Protein AF-A0A2W5Y153-F1 (afdb_monomer_lite)

Structure (mmCIF, N/CA/C/O backbone):
data_AF-A0A2W5Y153-F1
#
_entry.id   AF-A0A2W5Y153-F1
#
loop_
_atom_site.group_PDB
_atom_site.id
_atom_site.type_symbol
_atom_site.label_atom_id
_atom_site.label_alt_id
_atom_site.label_comp_id
_atom_site.label_asym_id
_atom_site.label_entity_id
_atom_site.label_seq_id
_atom_site.pdbx_PDB_ins_code
_atom_site.Cartn_x
_atom_site.Cartn_y
_atom_site.Cartn_z
_atom_site.occupancy
_atom_site.B_iso_or_equiv
_atom_site.auth_seq_id
_atom_site.auth_comp_id
_atom_site.auth_asym_id
_atom_site.auth_atom_id
_atom_site.pdbx_PDB_model_num
ATOM 1 N N . MET A 1 1 ? 21.512 -18.957 -15.275 1.00 39.53 1 MET A N 1
ATOM 2 C CA . MET A 1 1 ? 21.465 -17.716 -14.480 1.00 39.53 1 MET A CA 1
ATOM 3 C C . MET A 1 1 ? 19.999 -17.342 -14.457 1.00 39.53 1 MET A C 1
ATOM 5 O O . MET A 1 1 ? 19.506 -16.884 -15.477 1.00 39.53 1 MET A O 1
ATOM 9 N N . GLU A 1 2 ? 19.287 -17.756 -13.410 1.00 39.00 2 GLU A N 1
ATOM 10 C CA . GLU A 1 2 ? 17.831 -17.588 -13.320 1.00 39.00 2 GLU A CA 1
ATOM 11 C C . GLU A 1 2 ? 17.493 -16.098 -13.324 1.00 39.00 2 GLU A C 1
ATOM 13 O O . GLU A 1 2 ? 18.155 -15.300 -12.650 1.00 39.00 2 GLU A O 1
ATOM 18 N N . ALA A 1 3 ? 16.525 -15.721 -14.158 1.00 36.53 3 ALA A N 1
ATOM 19 C CA . ALA A 1 3 ? 16.057 -14.353 -14.253 1.00 36.53 3 ALA A CA 1
ATOM 20 C C . ALA A 1 3 ? 15.371 -14.020 -12.928 1.00 36.53 3 ALA A C 1
ATOM 22 O O . ALA A 1 3 ? 14.287 -14.502 -12.633 1.00 36.53 3 ALA A O 1
ATOM 23 N N . THR A 1 4 ? 16.041 -13.238 -12.089 1.00 50.91 4 THR A N 1
ATOM 24 C CA . THR A 1 4 ? 15.399 -12.682 -10.902 1.00 50.91 4 THR A CA 1
ATOM 25 C C . THR A 1 4 ? 14.391 -11.654 -11.404 1.00 50.91 4 THR A C 1
ATOM 27 O O . THR A 1 4 ? 14.790 -10.670 -12.023 1.00 50.91 4 THR A O 1
ATOM 30 N N . GLU A 1 5 ? 13.097 -11.895 -11.222 1.00 52.38 5 GLU A N 1
ATOM 31 C CA . GLU A 1 5 ? 12.067 -10.931 -11.604 1.00 52.38 5 GLU A CA 1
ATOM 32 C C . GLU A 1 5 ? 12.147 -9.714 -10.676 1.00 52.38 5 GLU A C 1
ATOM 34 O O . GLU A 1 5 ? 12.180 -9.855 -9.451 1.00 52.38 5 GLU A O 1
ATOM 39 N N . TYR A 1 6 ? 12.232 -8.517 -11.265 1.00 52.19 6 TYR A N 1
ATOM 40 C CA . TYR A 1 6 ? 12.384 -7.256 -10.541 1.00 52.19 6 TYR A CA 1
ATOM 41 C C . TYR A 1 6 ? 11.151 -6.375 -10.715 1.00 52.19 6 TYR A C 1
ATOM 43 O O . TYR A 1 6 ? 10.849 -5.917 -11.815 1.00 52.19 6 TYR A O 1
ATOM 51 N N . LEU A 1 7 ? 10.494 -6.052 -9.609 1.00 56.94 7 LEU A N 1
ATOM 52 C CA . LEU A 1 7 ? 9.553 -4.954 -9.514 1.00 56.94 7 LEU A CA 1
ATOM 53 C C . LEU A 1 7 ? 10.342 -3.647 -9.439 1.00 56.94 7 LEU A C 1
ATOM 55 O O . LEU A 1 7 ? 11.031 -3.383 -8.451 1.00 56.94 7 LEU A O 1
ATOM 59 N N . ILE A 1 8 ? 10.242 -2.842 -10.494 1.00 60.94 8 ILE A N 1
ATOM 60 C CA . ILE A 1 8 ? 10.733 -1.465 -10.533 1.00 60.94 8 ILE A CA 1
ATOM 61 C C . ILE A 1 8 ? 9.523 -0.561 -10.718 1.00 60.94 8 ILE A C 1
ATOM 63 O O . ILE A 1 8 ? 8.752 -0.724 -11.667 1.00 60.94 8 ILE A O 1
ATOM 67 N N . GLY A 1 9 ? 9.340 0.379 -9.799 1.00 72.69 9 GLY A N 1
ATOM 68 C CA . GLY A 1 9 ? 8.159 1.222 -9.820 1.00 72.69 9 GLY A CA 1
ATOM 69 C C . GLY A 1 9 ? 8.278 2.472 -8.969 1.00 72.69 9 GLY A C 1
ATOM 70 O O . GLY A 1 9 ? 9.013 2.519 -7.976 1.00 72.69 9 GLY A O 1
ATOM 71 N N . GLY A 1 10 ? 7.523 3.487 -9.377 1.00 77.38 10 GLY A N 1
ATOM 72 C CA . GLY A 1 10 ? 7.200 4.639 -8.559 1.00 77.38 10 GLY A CA 1
ATOM 73 C C . GLY A 1 10 ? 6.396 4.206 -7.339 1.00 77.38 10 GLY A C 1
ATOM 74 O O . GLY A 1 10 ? 5.560 3.302 -7.396 1.00 77.38 10 GLY A O 1
ATOM 75 N N . GLY A 1 11 ? 6.675 4.848 -6.217 1.00 84.62 11 GLY A N 1
ATOM 76 C CA . GLY A 1 11 ? 6.074 4.502 -4.947 1.00 84.62 11 GLY A CA 1
ATOM 77 C C . GLY A 1 11 ? 6.173 5.625 -3.933 1.00 84.62 11 GLY A C 1
ATOM 78 O O . GLY A 1 11 ? 6.661 6.723 -4.218 1.00 84.62 11 GLY A O 1
ATOM 79 N N . ALA A 1 12 ? 5.728 5.333 -2.718 1.00 85.31 12 ALA A N 1
ATOM 80 C CA . ALA A 1 12 ? 5.825 6.253 -1.599 1.00 85.31 12 ALA A CA 1
ATOM 81 C C . ALA A 1 12 ? 6.053 5.509 -0.282 1.00 85.31 12 ALA A C 1
ATOM 83 O O . ALA A 1 12 ? 5.493 4.443 -0.055 1.00 85.31 12 ALA A O 1
ATOM 84 N N . ILE A 1 13 ? 6.848 6.090 0.612 1.00 87.12 13 ILE A N 1
ATOM 85 C CA . ILE A 1 13 ? 6.906 5.691 2.016 1.00 87.12 13 ILE A CA 1
ATOM 86 C C . ILE A 1 13 ? 5.876 6.524 2.769 1.00 87.12 13 ILE A C 1
ATOM 88 O O . ILE A 1 13 ? 6.008 7.746 2.845 1.00 87.12 13 ILE A O 1
ATOM 92 N N . LEU A 1 14 ? 4.889 5.854 3.347 1.00 85.69 14 LEU A N 1
ATOM 93 C CA . LEU A 1 14 ? 3.933 6.416 4.289 1.00 85.69 14 LEU A CA 1
ATOM 94 C C . LEU A 1 14 ? 4.458 6.174 5.694 1.00 85.69 14 LEU A C 1
ATOM 96 O O . LEU A 1 14 ? 4.750 5.040 6.058 1.00 85.69 14 LEU A O 1
ATOM 100 N N . GLU A 1 15 ? 4.557 7.224 6.492 1.00 85.56 15 GLU A N 1
ATOM 101 C CA . GLU A 1 15 ? 4.838 7.138 7.921 1.00 85.56 15 GLU A CA 1
ATOM 102 C C . GLU A 1 15 ? 3.617 7.635 8.683 1.00 85.56 15 GLU A C 1
ATOM 104 O O . GLU A 1 15 ? 3.134 8.722 8.394 1.00 85.56 15 GLU A O 1
ATOM 109 N N . ALA A 1 16 ? 3.120 6.857 9.640 1.00 76.56 16 ALA A N 1
ATOM 110 C CA . ALA A 1 16 ? 1.960 7.186 10.463 1.00 76.56 16 ALA A CA 1
ATOM 111 C C . ALA A 1 16 ? 2.375 7.796 11.817 1.00 76.56 16 ALA A C 1
ATOM 113 O O . ALA A 1 16 ? 3.467 7.538 12.329 1.00 76.56 16 ALA A O 1
ATOM 114 N N . GLY A 1 17 ? 1.481 8.573 12.438 1.00 68.94 17 GLY A N 1
ATOM 115 C CA . GLY A 1 17 ? 1.656 9.148 13.781 1.00 68.94 17 GLY A CA 1
ATOM 116 C C . GLY A 1 17 ? 1.636 10.681 13.812 1.00 68.94 17 GLY A C 1
ATOM 117 O O . GLY A 1 17 ? 1.261 11.336 12.851 1.00 68.94 17 GLY A O 1
ATOM 118 N N . ALA A 1 18 ? 2.057 11.292 14.924 1.00 66.00 18 ALA A N 1
ATOM 119 C CA . ALA A 1 18 ? 1.985 12.753 15.107 1.00 66.00 18 ALA A CA 1
ATOM 120 C C . ALA A 1 18 ? 2.844 13.567 14.112 1.00 66.00 18 ALA A C 1
ATOM 122 O O . ALA A 1 18 ? 2.630 14.764 13.931 1.00 66.00 18 ALA A O 1
ATOM 123 N N . ARG A 1 19 ? 3.835 12.921 13.489 1.00 68.25 19 ARG A N 1
ATOM 124 C CA . ARG A 1 19 ? 4.693 13.476 12.431 1.00 68.25 19 ARG A CA 1
ATOM 125 C C . ARG A 1 19 ? 4.580 12.642 11.167 1.00 68.25 19 ARG A C 1
ATOM 127 O O . ARG A 1 19 ? 5.598 12.284 10.576 1.00 68.25 19 ARG A O 1
ATOM 134 N N . ALA A 1 20 ? 3.360 12.251 10.836 1.00 69.12 20 ALA A N 1
ATOM 135 C CA . ALA A 1 20 ? 3.131 11.427 9.679 1.00 69.12 20 ALA A CA 1
ATOM 136 C C . ALA A 1 20 ? 3.767 12.066 8.428 1.00 69.12 20 ALA A C 1
ATOM 138 O O . ALA A 1 20 ? 3.998 13.278 8.380 1.00 69.12 20 ALA A O 1
ATOM 139 N N . SER A 1 21 ? 4.109 11.285 7.410 1.00 79.81 21 SER A N 1
ATOM 140 C CA . SER A 1 21 ? 4.654 11.832 6.162 1.00 79.81 21 SER A CA 1
ATOM 141 C C . SER A 1 21 ? 4.413 10.904 4.982 1.00 79.81 21 SER A C 1
ATOM 143 O O . SER A 1 21 ? 4.228 9.704 5.166 1.00 79.81 21 SER A O 1
ATOM 145 N N . ILE A 1 22 ? 4.417 11.467 3.774 1.00 82.69 22 ILE A N 1
ATOM 146 C CA . ILE A 1 22 ? 4.400 10.711 2.521 1.00 82.69 22 ILE A CA 1
ATOM 147 C C . ILE A 1 22 ? 5.628 11.142 1.732 1.00 82.69 22 ILE A C 1
ATOM 149 O O . ILE A 1 22 ? 5.776 12.315 1.398 1.00 82.69 22 ILE A O 1
ATOM 153 N N . ARG A 1 23 ? 6.539 10.203 1.474 1.00 81.06 23 ARG A N 1
ATOM 154 C CA . ARG A 1 23 ? 7.811 10.474 0.797 1.00 81.06 23 ARG A CA 1
ATOM 155 C C . ARG A 1 23 ? 7.885 9.676 -0.498 1.00 81.06 23 ARG A C 1
ATOM 157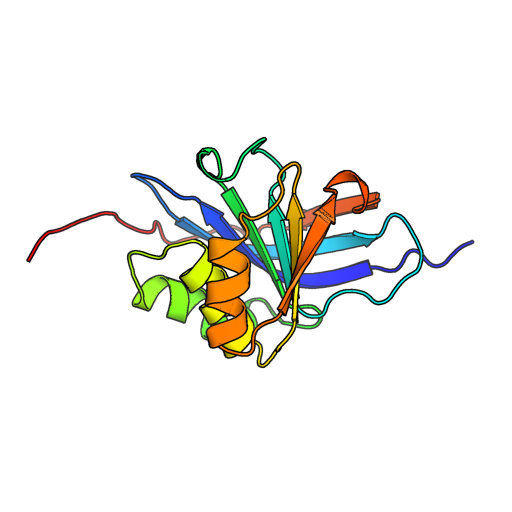 O O . ARG A 1 23 ? 7.848 8.451 -0.410 1.00 81.06 23 ARG A O 1
ATOM 164 N N . PRO A 1 24 ? 8.022 10.308 -1.673 1.00 79.50 24 PRO A N 1
ATOM 165 C CA . PRO A 1 24 ? 8.155 9.570 -2.919 1.00 79.50 24 PRO A CA 1
ATOM 166 C C . PRO A 1 24 ? 9.434 8.732 -2.904 1.00 79.50 24 PRO A C 1
ATOM 168 O O . PRO A 1 24 ? 10.477 9.159 -2.400 1.00 79.50 24 PRO A O 1
ATOM 171 N N . VAL A 1 25 ? 9.348 7.530 -3.459 1.00 79.19 25 VAL A N 1
ATOM 172 C CA . VAL A 1 25 ? 10.478 6.616 -3.615 1.00 79.19 25 VAL A CA 1
ATOM 173 C C . VAL A 1 25 ? 10.388 5.889 -4.945 1.00 79.19 25 VAL A C 1
ATOM 175 O O . VAL A 1 25 ? 9.305 5.698 -5.490 1.00 79.19 25 VAL A O 1
ATOM 178 N N . THR A 1 26 ? 11.537 5.452 -5.446 1.00 79.06 26 THR A N 1
ATOM 179 C CA . THR A 1 26 ? 11.586 4.377 -6.437 1.00 79.06 26 THR A CA 1
ATOM 180 C C . THR A 1 26 ? 11.946 3.095 -5.705 1.00 79.06 26 THR A C 1
ATOM 182 O O . THR A 1 26 ? 12.908 3.059 -4.928 1.00 79.06 26 THR A O 1
ATOM 185 N N . VAL A 1 27 ? 11.158 2.047 -5.919 1.00 75.62 27 VAL A N 1
ATOM 186 C CA . VAL A 1 27 ? 11.367 0.752 -5.270 1.00 75.62 27 VAL A CA 1
ATOM 187 C C . VAL A 1 27 ? 11.886 -0.241 -6.289 1.00 75.62 27 VAL A C 1
ATOM 189 O O . VAL A 1 27 ? 11.340 -0.356 -7.382 1.00 75.62 27 VAL A O 1
ATOM 192 N N . HIS A 1 28 ? 12.938 -0.956 -5.898 1.00 75.81 28 HIS A N 1
ATOM 193 C CA . HIS A 1 28 ? 13.467 -2.110 -6.606 1.00 75.81 28 HIS A CA 1
ATOM 194 C C . HIS A 1 28 ? 13.280 -3.330 -5.707 1.00 75.81 28 HIS A C 1
ATOM 196 O O . HIS A 1 28 ? 13.998 -3.483 -4.721 1.00 75.81 28 HIS A O 1
ATOM 202 N N . ALA A 1 29 ? 12.321 -4.192 -6.015 1.00 70.56 29 ALA A N 1
ATOM 203 C CA . ALA A 1 29 ? 12.082 -5.421 -5.266 1.00 70.56 29 ALA A CA 1
ATOM 204 C C . ALA A 1 29 ? 12.237 -6.635 -6.180 1.00 70.56 29 ALA A C 1
ATOM 206 O O . ALA A 1 29 ? 11.834 -6.598 -7.330 1.00 70.56 29 ALA A O 1
ATOM 207 N N . ALA A 1 30 ? 12.826 -7.704 -5.671 1.00 70.31 30 ALA A N 1
ATOM 208 C CA . ALA A 1 30 ? 12.912 -9.000 -6.317 1.00 70.31 30 ALA A CA 1
ATOM 209 C C . ALA A 1 30 ? 12.125 -10.013 -5.492 1.00 70.31 30 ALA A C 1
ATOM 211 O O . ALA A 1 30 ? 12.305 -10.079 -4.270 1.00 70.31 30 ALA A O 1
ATOM 212 N N . LEU A 1 31 ? 11.288 -10.812 -6.149 1.00 69.00 31 LEU A N 1
ATOM 213 C CA . LEU A 1 31 ? 10.604 -11.923 -5.494 1.00 69.00 31 LEU A CA 1
ATOM 214 C C . LEU A 1 31 ? 11.592 -13.060 -5.207 1.00 69.00 31 LEU A C 1
ATOM 216 O O . LEU A 1 31 ? 12.570 -13.260 -5.928 1.00 69.00 31 LEU A O 1
ATOM 220 N N . ALA A 1 32 ? 11.365 -13.791 -4.114 1.00 62.97 32 ALA A N 1
ATOM 221 C CA . ALA A 1 32 ? 12.199 -14.933 -3.733 1.00 62.97 32 ALA A CA 1
ATOM 222 C C . ALA A 1 32 ? 11.979 -16.166 -4.630 1.00 62.97 32 ALA A C 1
ATOM 224 O O . ALA A 1 32 ? 12.764 -17.113 -4.574 1.00 62.97 32 ALA A O 1
ATOM 225 N N . ARG A 1 33 ? 10.897 -16.177 -5.416 1.00 64.25 33 ARG A N 1
ATOM 226 C CA . ARG A 1 33 ? 10.492 -17.251 -6.329 1.00 64.25 33 ARG A CA 1
ATOM 227 C C . ARG A 1 33 ? 9.938 -16.637 -7.613 1.00 64.25 33 ARG A C 1
ATOM 229 O O . ARG A 1 33 ? 9.398 -15.536 -7.549 1.00 64.25 33 ARG A O 1
ATOM 236 N N . GLU A 1 34 ? 10.064 -17.357 -8.727 1.00 59.34 34 GLU A N 1
ATOM 237 C CA . GLU A 1 34 ? 9.406 -17.001 -9.993 1.00 59.34 34 GLU A CA 1
ATOM 238 C C . GLU A 1 34 ? 7.887 -16.924 -9.795 1.00 59.34 34 GLU A C 1
ATOM 240 O O . GLU A 1 34 ? 7.285 -17.800 -9.160 1.00 59.34 34 GLU A O 1
ATOM 245 N N . GLY A 1 35 ? 7.281 -15.867 -10.324 1.00 63.59 35 GLY A N 1
ATOM 246 C CA . GLY A 1 35 ? 5.851 -15.619 -10.252 1.00 63.59 35 GLY A CA 1
ATOM 247 C C . GLY A 1 35 ? 5.514 -14.198 -10.685 1.00 63.59 35 GLY A C 1
ATOM 248 O O . GLY A 1 35 ? 6.341 -13.297 -10.591 1.00 63.59 35 GLY A O 1
ATOM 249 N N . ASP A 1 36 ? 4.272 -13.987 -11.121 1.00 66.25 36 ASP A N 1
ATOM 250 C CA . ASP A 1 36 ? 3.847 -12.680 -11.620 1.00 66.25 36 ASP A CA 1
ATOM 251 C C . ASP A 1 36 ? 4.126 -11.573 -10.591 1.00 66.25 36 ASP A C 1
ATOM 253 O O . ASP A 1 36 ? 3.663 -11.609 -9.444 1.00 66.25 36 ASP A O 1
ATOM 257 N N . LEU A 1 37 ? 4.903 -10.574 -11.015 1.00 71.19 37 LEU A N 1
ATOM 258 C CA . LEU A 1 37 ? 5.151 -9.389 -10.209 1.00 71.19 37 LEU A CA 1
ATOM 259 C C . LEU A 1 37 ? 3.831 -8.640 -10.007 1.00 71.19 37 LEU A C 1
ATOM 261 O O . LEU A 1 37 ? 3.141 -8.344 -10.987 1.00 71.19 37 LEU A O 1
ATOM 265 N N . PRO A 1 38 ? 3.484 -8.278 -8.764 1.00 82.88 38 PRO A N 1
ATOM 266 C CA . PRO A 1 38 ? 2.244 -7.572 -8.517 1.00 82.88 38 PRO A CA 1
ATOM 267 C C . PRO A 1 38 ? 2.282 -6.181 -9.148 1.00 82.88 38 PRO A C 1
ATOM 269 O O . PRO A 1 38 ? 3.259 -5.445 -8.989 1.00 82.88 38 PRO A O 1
ATOM 272 N N . ALA A 1 39 ? 1.191 -5.791 -9.812 1.00 88.00 39 ALA A N 1
ATOM 273 C CA . ALA A 1 39 ? 1.028 -4.433 -10.329 1.00 88.00 39 ALA A CA 1
ATOM 274 C C . ALA A 1 39 ? 1.036 -3.396 -9.194 1.00 88.00 39 ALA A C 1
ATOM 276 O O . ALA A 1 39 ? 1.557 -2.293 -9.356 1.00 88.00 39 ALA A O 1
ATOM 277 N N . VAL A 1 40 ? 0.519 -3.773 -8.018 1.00 92.06 40 VAL A N 1
ATOM 278 C CA . VAL A 1 40 ? 0.501 -2.942 -6.811 1.00 92.06 40 VAL A CA 1
ATOM 279 C C . VAL A 1 40 ? 0.974 -3.734 -5.606 1.00 92.06 40 VAL A C 1
ATOM 281 O O . VAL A 1 40 ? 0.427 -4.795 -5.295 1.00 92.06 40 VAL A O 1
ATOM 284 N N . ALA A 1 41 ? 1.936 -3.174 -4.874 1.00 91.88 41 ALA A N 1
ATOM 285 C CA . ALA A 1 41 ? 2.438 -3.757 -3.641 1.00 91.88 41 ALA A CA 1
ATOM 286 C C . ALA A 1 41 ? 2.469 -2.754 -2.482 1.00 91.88 41 ALA A C 1
ATOM 288 O O . ALA A 1 41 ? 2.843 -1.592 -2.637 1.00 91.88 41 ALA A O 1
ATOM 289 N N . LEU A 1 42 ? 2.114 -3.242 -1.300 1.00 92.56 42 LEU A N 1
ATOM 290 C CA . LEU A 1 42 ? 2.269 -2.604 -0.001 1.00 92.56 42 LEU A CA 1
ATOM 291 C C . LEU A 1 42 ? 3.276 -3.431 0.794 1.00 92.56 42 LEU A C 1
ATOM 293 O O . LEU A 1 42 ? 3.110 -4.642 0.922 1.00 92.56 42 LEU A O 1
ATOM 297 N N . LEU A 1 43 ? 4.311 -2.799 1.334 1.00 91.06 43 LEU A N 1
ATOM 298 C CA . LEU A 1 43 ? 5.393 -3.476 2.044 1.00 91.06 43 LEU A CA 1
ATOM 299 C C . LEU A 1 43 ? 5.515 -2.903 3.452 1.00 91.06 43 LEU A C 1
ATOM 301 O O . LEU A 1 43 ? 5.740 -1.700 3.617 1.00 91.06 43 LEU A O 1
ATOM 305 N N . ASP A 1 44 ? 5.424 -3.766 4.456 1.00 91.25 44 ASP A N 1
ATOM 306 C CA . ASP A 1 44 ? 5.748 -3.436 5.840 1.00 91.25 44 ASP A CA 1
ATOM 307 C C . ASP A 1 44 ? 6.915 -4.297 6.325 1.00 91.25 44 ASP A C 1
ATOM 309 O O . ASP A 1 44 ? 6.815 -5.517 6.475 1.00 91.25 44 ASP A O 1
ATOM 313 N N . PHE A 1 45 ? 8.039 -3.631 6.576 1.00 87.56 45 PHE A N 1
ATOM 314 C CA . PHE A 1 45 ? 9.279 -4.268 7.005 1.00 87.56 45 PHE A CA 1
ATOM 315 C C . PHE A 1 45 ? 9.416 -4.379 8.528 1.00 87.56 45 PHE A C 1
ATOM 317 O O . PHE A 1 45 ? 10.315 -5.076 9.008 1.00 87.56 45 PHE A O 1
ATOM 324 N N . GLU A 1 46 ? 8.580 -3.671 9.289 1.00 88.12 46 GLU A N 1
ATOM 325 C CA . GLU A 1 46 ? 8.859 -3.343 10.687 1.00 88.12 46 GLU A CA 1
ATOM 326 C C . GLU A 1 46 ? 7.872 -3.992 11.654 1.00 88.12 46 GLU A C 1
ATOM 328 O O . GLU A 1 46 ? 8.303 -4.538 12.674 1.00 88.12 46 GLU A O 1
ATOM 333 N N . ALA A 1 47 ? 6.573 -3.959 11.357 1.00 88.25 47 ALA A N 1
ATOM 334 C CA . ALA A 1 47 ? 5.567 -4.362 12.332 1.00 88.25 47 ALA A CA 1
ATOM 335 C C . ALA A 1 47 ? 5.429 -5.889 12.451 1.00 88.25 47 ALA A C 1
ATOM 337 O O . ALA A 1 47 ? 5.621 -6.634 11.486 1.00 88.25 47 ALA A O 1
ATOM 338 N N . SER A 1 48 ? 5.042 -6.367 13.638 1.00 90.31 48 SER A N 1
ATOM 339 C CA . SER A 1 48 ? 4.602 -7.757 13.846 1.00 90.31 48 SER A CA 1
ATOM 340 C C . SER A 1 48 ? 3.083 -7.903 13.985 1.00 90.31 48 SER A C 1
ATOM 342 O O . SER A 1 48 ? 2.585 -9.026 14.042 1.00 90.31 48 SER A O 1
ATOM 344 N N . SER A 1 49 ? 2.343 -6.791 14.005 1.00 90.25 49 SER A N 1
ATOM 345 C CA . SER A 1 49 ? 0.878 -6.742 13.979 1.00 90.25 49 SER A CA 1
ATOM 346 C C . SER A 1 49 ? 0.383 -5.455 13.307 1.00 90.25 49 SER A C 1
ATOM 348 O O . SER A 1 49 ? 1.139 -4.490 13.177 1.00 90.25 49 SER A O 1
ATOM 350 N N . LEU A 1 50 ? -0.895 -5.417 12.913 1.00 86.69 50 LEU A N 1
ATOM 351 C CA . LEU A 1 50 ? -1.506 -4.256 12.254 1.00 86.69 50 LEU A CA 1
ATOM 352 C C . LEU A 1 50 ? -1.438 -2.982 13.122 1.00 86.69 50 LEU A C 1
ATOM 354 O O . LEU A 1 50 ? -1.157 -1.895 12.628 1.00 86.69 50 LEU A O 1
ATOM 358 N N . GLU A 1 51 ? -1.633 -3.100 14.434 1.00 87.25 51 GLU A N 1
ATOM 359 C CA . GLU A 1 51 ? -1.647 -1.968 15.376 1.00 87.25 51 GLU A CA 1
ATOM 360 C C . GLU A 1 51 ? -0.269 -1.296 15.512 1.00 87.25 51 GLU A C 1
ATOM 362 O O . GLU A 1 51 ? -0.149 -0.119 15.887 1.00 87.25 51 GLU A O 1
ATOM 367 N N . GLN A 1 52 ? 0.783 -2.056 15.206 1.00 87.31 52 GLN A N 1
ATOM 368 C CA . GLN A 1 52 ? 2.171 -1.616 15.231 1.00 87.31 52 GLN A CA 1
ATOM 369 C C . GLN A 1 52 ? 2.626 -0.997 13.911 1.00 87.31 52 GLN A C 1
ATOM 371 O O . GLN A 1 52 ? 3.743 -0.486 13.854 1.00 87.31 52 GLN A O 1
ATOM 376 N N . VAL A 1 53 ? 1.796 -1.005 12.864 1.00 84.38 53 VAL A N 1
ATOM 377 C CA . VAL A 1 53 ? 2.161 -0.401 11.582 1.00 84.38 53 VAL A CA 1
ATOM 378 C C . VAL A 1 53 ? 2.425 1.089 11.794 1.00 84.38 53 VAL A C 1
ATOM 380 O O . VAL A 1 53 ? 1.584 1.854 12.279 1.00 84.38 53 VAL A O 1
ATOM 383 N N . ARG A 1 54 ? 3.652 1.499 11.473 1.00 84.62 54 ARG A N 1
ATOM 384 C CA . ARG A 1 54 ? 4.106 2.897 11.531 1.00 84.62 54 ARG A CA 1
ATOM 385 C C . ARG A 1 54 ? 4.699 3.368 10.221 1.00 84.62 54 ARG A C 1
ATOM 387 O O . ARG A 1 54 ? 4.730 4.571 9.989 1.00 84.62 54 ARG A O 1
ATOM 394 N N . ARG A 1 55 ? 5.150 2.444 9.378 1.00 87.88 55 ARG A N 1
ATOM 395 C CA . ARG A 1 55 ? 5.714 2.740 8.073 1.00 87.88 55 ARG A CA 1
ATOM 396 C C . ARG A 1 55 ? 5.216 1.717 7.066 1.00 87.88 55 ARG A C 1
ATOM 398 O O . ARG A 1 55 ? 5.266 0.525 7.337 1.00 87.88 55 ARG A O 1
ATOM 405 N N . LEU A 1 56 ? 4.772 2.191 5.911 1.00 88.88 56 LEU A N 1
ATOM 406 C CA . LEU A 1 56 ? 4.335 1.353 4.805 1.00 88.88 56 LEU A CA 1
ATOM 407 C C . LEU A 1 56 ? 4.964 1.872 3.518 1.00 88.88 56 LEU A C 1
ATOM 409 O O . LEU A 1 56 ? 4.955 3.073 3.261 1.00 88.88 56 LEU A O 1
ATOM 413 N N . VAL A 1 57 ? 5.522 0.983 2.708 1.00 90.50 57 VAL A N 1
ATOM 414 C CA . VAL A 1 57 ? 6.009 1.328 1.372 1.00 90.50 57 VAL A CA 1
ATOM 415 C C . VAL A 1 57 ? 4.951 0.926 0.362 1.00 90.50 57 VAL A C 1
ATOM 417 O O . VAL A 1 57 ? 4.584 -0.238 0.286 1.00 90.50 57 VAL A O 1
ATOM 420 N N . LEU A 1 58 ? 4.466 1.886 -0.409 1.00 91.44 58 LEU A N 1
ATOM 421 C CA . LEU A 1 58 ? 3.547 1.673 -1.516 1.00 91.44 58 LEU A CA 1
ATOM 422 C C . LEU A 1 58 ? 4.336 1.619 -2.811 1.00 91.44 58 LEU A C 1
ATOM 424 O O . LEU A 1 58 ? 5.253 2.421 -2.996 1.00 91.44 58 LEU A O 1
ATOM 428 N N . VAL A 1 59 ? 3.950 0.730 -3.715 1.00 90.00 59 VAL A N 1
ATOM 429 C CA . VAL A 1 59 ? 4.603 0.573 -5.009 1.00 90.00 59 VAL A CA 1
ATOM 430 C C . VAL A 1 59 ? 3.576 0.290 -6.092 1.00 90.00 59 VAL A C 1
ATOM 432 O O . VAL A 1 59 ? 2.728 -0.582 -5.917 1.00 90.00 59 VAL A O 1
ATOM 435 N N . GLY A 1 60 ? 3.677 1.009 -7.208 1.00 90.62 60 GLY A N 1
ATOM 436 C CA . GLY A 1 60 ? 3.023 0.665 -8.467 1.00 90.62 60 GLY A CA 1
ATOM 437 C C . GLY A 1 60 ? 4.074 0.210 -9.473 1.00 90.62 60 GLY A C 1
ATOM 438 O O . GLY A 1 60 ? 4.984 0.975 -9.802 1.00 90.62 60 GLY A O 1
ATOM 439 N N . ALA A 1 61 ? 3.991 -1.029 -9.948 1.00 86.50 61 ALA A N 1
ATOM 440 C CA . ALA A 1 61 ? 4.896 -1.533 -10.973 1.00 86.50 61 ALA A CA 1
ATOM 441 C C . ALA A 1 61 ? 4.735 -0.717 -12.262 1.00 86.50 61 ALA A C 1
ATOM 443 O O . ALA A 1 61 ? 3.624 -0.359 -12.646 1.00 86.50 61 ALA A O 1
ATOM 444 N N . ASN A 1 62 ? 5.848 -0.417 -12.935 1.00 82.56 62 ASN A N 1
ATOM 445 C CA . ASN A 1 62 ? 5.878 0.385 -14.166 1.00 82.56 62 ASN A CA 1
ATOM 446 C C . ASN A 1 62 ? 5.374 1.837 -14.022 1.00 82.56 62 ASN A C 1
ATOM 448 O O . ASN A 1 62 ? 5.294 2.559 -15.017 1.00 82.56 62 ASN A O 1
ATOM 452 N N . GLU A 1 63 ? 5.084 2.305 -12.806 1.00 85.19 63 GLU A N 1
ATOM 453 C CA . GLU A 1 63 ? 4.764 3.709 -12.556 1.00 85.19 63 GLU A CA 1
ATOM 454 C C . GLU A 1 63 ? 6.034 4.560 -12.482 1.00 85.19 63 GLU A C 1
ATOM 456 O O . GLU A 1 63 ? 7.095 4.119 -12.042 1.00 85.19 63 GLU A O 1
ATOM 461 N N . THR A 1 64 ? 5.914 5.832 -12.857 1.00 83.25 64 THR A N 1
ATOM 462 C CA . THR A 1 64 ? 6.938 6.841 -12.546 1.00 83.25 64 THR A CA 1
ATOM 463 C C . THR A 1 64 ? 6.606 7.513 -11.219 1.00 83.25 64 THR A C 1
ATOM 465 O O . THR A 1 64 ? 5.434 7.613 -10.857 1.00 83.25 64 THR A O 1
ATOM 468 N N . ALA A 1 65 ? 7.606 8.058 -10.519 1.00 78.50 65 ALA A N 1
ATOM 469 C CA . ALA A 1 65 ? 7.369 8.800 -9.277 1.00 78.50 65 ALA A CA 1
ATOM 470 C C . ALA A 1 65 ? 6.350 9.946 -9.458 1.00 78.50 65 ALA A C 1
ATOM 472 O O . ALA A 1 65 ? 5.471 10.122 -8.623 1.00 78.50 65 ALA A O 1
ATOM 473 N N . ALA A 1 66 ? 6.405 10.677 -10.579 1.00 81.31 66 ALA A N 1
ATOM 474 C CA . ALA A 1 66 ? 5.479 11.776 -10.869 1.00 81.31 66 ALA A CA 1
ATOM 475 C C . ALA A 1 66 ? 4.042 11.307 -11.176 1.00 81.31 66 ALA A C 1
ATOM 477 O O . ALA A 1 66 ? 3.073 11.984 -10.830 1.00 81.31 66 ALA A O 1
ATOM 478 N N . SER A 1 67 ? 3.883 10.163 -11.850 1.00 86.25 67 SER A N 1
ATOM 479 C CA . SER A 1 67 ? 2.562 9.569 -12.092 1.00 86.25 67 SER A CA 1
ATOM 480 C C . SER A 1 67 ? 1.954 9.046 -10.791 1.00 86.25 67 SER A C 1
ATOM 482 O O . SER A 1 67 ? 0.817 9.395 -10.467 1.00 86.25 67 SER A O 1
ATOM 484 N N . PHE A 1 68 ? 2.747 8.311 -10.007 1.00 89.19 68 PHE A N 1
ATOM 485 C CA . PHE A 1 68 ? 2.350 7.798 -8.701 1.00 89.19 68 PHE A CA 1
ATOM 486 C C . PHE A 1 68 ? 1.954 8.932 -7.750 1.00 89.19 68 PHE A C 1
ATOM 488 O O . PHE A 1 68 ? 0.907 8.865 -7.111 1.00 89.19 68 PHE A O 1
ATOM 495 N N . ASP A 1 69 ? 2.738 10.011 -7.704 1.00 85.75 69 ASP A N 1
ATOM 496 C CA . ASP A 1 69 ? 2.451 11.164 -6.853 1.00 85.75 69 ASP A CA 1
ATOM 497 C C . ASP A 1 69 ? 1.072 11.769 -7.148 1.00 85.75 69 ASP A C 1
ATOM 499 O O . ASP A 1 69 ? 0.219 11.861 -6.269 1.00 85.75 69 ASP A O 1
ATOM 503 N N . ARG A 1 70 ? 0.800 12.077 -8.417 1.00 86.81 70 ARG A N 1
ATOM 504 C CA . ARG A 1 70 ? -0.477 12.660 -8.847 1.00 86.81 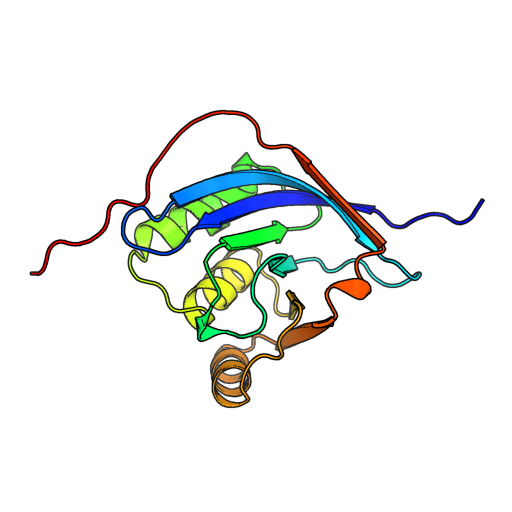70 ARG A CA 1
ATOM 505 C C . ARG A 1 70 ? -1.675 11.733 -8.627 1.00 86.81 70 ARG A C 1
ATOM 507 O O . ARG A 1 70 ? -2.767 12.221 -8.350 1.00 86.81 70 ARG A O 1
ATOM 514 N N . ARG A 1 71 ? -1.504 10.422 -8.817 1.00 90.31 71 ARG A N 1
ATOM 515 C CA . ARG A 1 71 ? -2.605 9.441 -8.782 1.00 90.31 71 ARG A CA 1
ATOM 516 C C . ARG A 1 71 ? -2.869 8.881 -7.386 1.00 90.31 71 ARG A C 1
ATOM 518 O O . ARG A 1 71 ? -3.998 8.492 -7.098 1.00 90.31 71 ARG A O 1
ATOM 525 N N . VAL A 1 72 ? -1.852 8.837 -6.532 1.00 90.94 72 VAL A N 1
ATOM 526 C CA . VAL A 1 72 ? -1.902 8.160 -5.232 1.00 90.94 72 VAL A CA 1
ATOM 527 C C . VAL A 1 72 ? -1.509 9.113 -4.111 1.00 90.94 72 VAL A C 1
ATOM 529 O O . VAL A 1 72 ? -2.347 9.408 -3.262 1.00 90.94 72 VAL A O 1
ATOM 532 N N . SER A 1 73 ? -0.281 9.641 -4.109 1.00 87.25 73 SER A N 1
ATOM 533 C CA . SER A 1 73 ? 0.218 10.463 -2.993 1.00 87.25 73 SER A CA 1
ATOM 534 C C . SER A 1 73 ? -0.636 11.709 -2.754 1.00 87.25 73 SER A C 1
ATOM 536 O O . SER A 1 73 ? -1.030 11.971 -1.622 1.00 87.25 73 SER A O 1
ATOM 538 N N . ALA A 1 74 ? -0.990 12.447 -3.807 1.00 84.50 74 ALA A N 1
ATOM 539 C CA . ALA A 1 74 ? -1.828 13.640 -3.713 1.00 84.50 74 ALA A CA 1
ATOM 540 C C . ALA A 1 74 ? -3.231 13.321 -3.171 1.00 84.50 74 ALA A C 1
ATOM 542 O O . ALA A 1 74 ? -3.769 14.080 -2.368 1.00 84.50 74 ALA A O 1
ATOM 543 N N . ASN A 1 75 ? -3.796 12.173 -3.553 1.00 87.50 75 ASN A N 1
ATOM 544 C CA . ASN A 1 75 ? -5.103 11.726 -3.073 1.00 87.50 75 ASN A CA 1
ATOM 545 C C . ASN A 1 75 ? -5.055 11.282 -1.605 1.00 87.50 75 ASN A C 1
ATOM 547 O O . ASN A 1 75 ? -5.956 11.621 -0.844 1.00 87.50 75 ASN A O 1
ATOM 551 N N . LEU A 1 76 ? -3.987 10.595 -1.186 1.00 85.50 76 LEU A N 1
ATOM 552 C CA . LEU A 1 76 ? -3.742 10.265 0.224 1.00 85.50 76 LEU A CA 1
ATOM 553 C C . LEU A 1 76 ? -3.600 11.536 1.070 1.00 85.50 76 LEU A C 1
ATOM 555 O O . LEU A 1 76 ? -4.209 11.649 2.131 1.00 85.50 76 LEU A O 1
ATOM 559 N N . MET A 1 77 ? -2.851 12.524 0.573 1.00 83.62 77 MET A N 1
ATOM 560 C CA . MET A 1 77 ? -2.708 13.821 1.238 1.00 83.62 77 MET A CA 1
ATOM 561 C C . MET A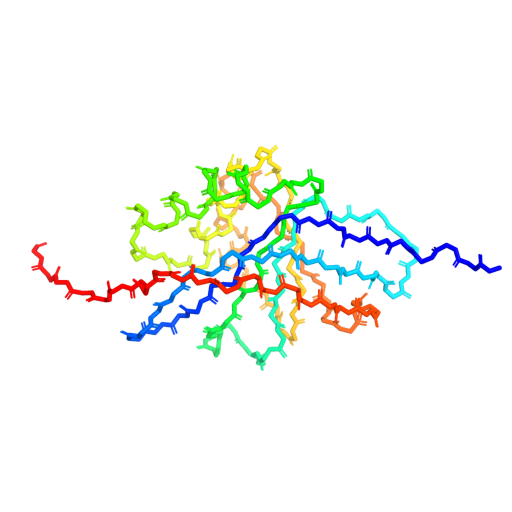 1 77 ? -4.043 14.572 1.332 1.00 83.62 77 MET A C 1
ATOM 563 O O . MET A 1 77 ? -4.315 15.196 2.355 1.00 83.62 77 MET A O 1
ATOM 567 N N . ALA A 1 78 ? -4.877 14.511 0.289 1.00 83.06 78 ALA A N 1
ATOM 568 C CA . ALA A 1 78 ? -6.185 15.164 0.262 1.00 83.06 78 ALA A CA 1
ATOM 569 C C . ALA A 1 78 ? -7.218 14.488 1.180 1.00 83.06 78 ALA A C 1
ATOM 571 O O . ALA A 1 78 ? -8.051 15.178 1.762 1.00 83.06 78 ALA A O 1
ATOM 572 N N . ALA A 1 79 ? -7.160 13.161 1.325 1.00 80.44 79 ALA A N 1
ATOM 573 C CA . ALA A 1 79 ? -8.030 12.409 2.229 1.00 80.44 79 ALA A CA 1
ATOM 574 C C . ALA A 1 79 ? -7.743 12.715 3.711 1.00 80.44 79 ALA A C 1
ATOM 576 O O . ALA A 1 79 ? -8.646 12.672 4.545 1.00 80.44 79 ALA A O 1
ATOM 577 N N . GLY A 1 80 ? -6.502 13.082 4.043 1.00 77.00 80 GLY A N 1
ATOM 578 C CA . GLY A 1 80 ? -6.122 13.453 5.400 1.00 77.00 80 GLY A CA 1
ATOM 579 C C . GLY A 1 80 ? -5.993 12.222 6.292 1.00 77.00 80 GLY A C 1
ATOM 580 O O . GLY A 1 80 ? -5.032 11.473 6.159 1.00 77.00 80 GLY A O 1
ATOM 581 N N . VAL A 1 81 ? -6.919 12.023 7.233 1.00 71.50 81 VAL A N 1
ATOM 582 C CA . VAL A 1 81 ? -6.891 10.856 8.132 1.00 71.50 81 VAL A CA 1
ATOM 583 C C . VAL A 1 81 ? -7.398 9.632 7.380 1.00 71.50 81 VAL A C 1
ATOM 585 O O . VAL A 1 81 ? -8.551 9.600 6.970 1.00 71.50 81 VAL A O 1
ATOM 588 N N . CYS A 1 82 ? -6.526 8.639 7.214 1.00 79.75 82 CYS A N 1
ATOM 589 C CA . CYS A 1 82 ? -6.820 7.406 6.491 1.00 79.75 82 CYS A CA 1
ATOM 590 C C . CYS A 1 82 ? -6.579 6.200 7.396 1.00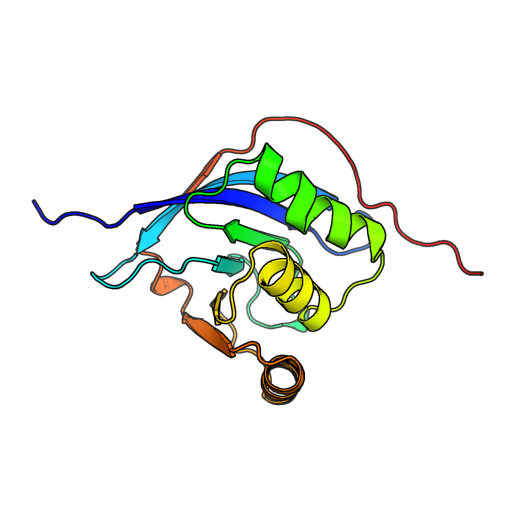 79.75 82 CYS A C 1
ATOM 592 O O . CYS A 1 82 ? -5.520 6.099 8.027 1.00 79.75 82 CYS A O 1
ATOM 594 N N . GLU A 1 83 ? -7.521 5.264 7.410 1.00 88.31 83 GLU A N 1
ATOM 595 C CA . GLU A 1 83 ? -7.257 3.915 7.902 1.00 88.31 83 GLU A CA 1
ATOM 596 C C . GLU A 1 83 ? -6.518 3.096 6.833 1.00 88.31 83 GLU A C 1
ATOM 598 O O . GLU A 1 83 ? -6.360 3.519 5.684 1.00 88.31 83 GLU A O 1
ATOM 603 N N . LEU A 1 84 ? -6.045 1.896 7.181 1.00 89.62 84 LEU A N 1
ATOM 604 C CA . LEU A 1 84 ? -5.369 1.045 6.198 1.00 89.62 84 LEU A CA 1
ATOM 605 C C . LEU A 1 84 ? -6.288 0.697 5.012 1.00 89.62 84 LEU A C 1
ATOM 607 O O . LEU A 1 84 ? -5.810 0.624 3.881 1.00 89.62 84 LEU A O 1
ATOM 611 N N . ALA A 1 85 ? -7.592 0.523 5.254 1.00 89.88 85 ALA A N 1
ATOM 612 C CA . ALA A 1 85 ? -8.576 0.291 4.199 1.00 89.88 85 ALA A CA 1
ATOM 613 C C . ALA A 1 85 ? -8.606 1.447 3.187 1.00 89.88 85 ALA A C 1
ATOM 615 O O . ALA A 1 85 ? -8.553 1.210 1.978 1.00 89.88 85 ALA A O 1
ATOM 616 N N . ASP A 1 86 ? -8.594 2.694 3.668 1.00 91.06 86 ASP A N 1
ATOM 617 C CA . ASP A 1 86 ? -8.538 3.885 2.818 1.00 91.06 86 ASP A CA 1
ATOM 618 C C . ASP A 1 86 ? -7.256 3.945 2.004 1.00 91.06 86 ASP A C 1
ATOM 620 O O . ASP A 1 86 ? -7.304 4.237 0.810 1.00 91.06 86 ASP A O 1
ATOM 624 N N . VAL A 1 87 ? -6.116 3.632 2.629 1.00 91.38 87 VAL A N 1
ATOM 625 C CA . VAL A 1 87 ? -4.830 3.589 1.929 1.00 91.38 87 VAL A CA 1
ATOM 626 C C . VAL A 1 87 ? -4.906 2.587 0.784 1.00 91.38 87 VAL A C 1
ATOM 628 O O . VAL A 1 87 ? -4.687 2.968 -0.363 1.00 91.38 87 VAL A O 1
ATOM 631 N N . VAL A 1 88 ? -5.281 1.333 1.059 1.00 94.44 88 VAL A N 1
ATOM 632 C CA . VAL A 1 88 ? -5.397 0.288 0.028 1.00 94.44 88 VAL A CA 1
ATOM 633 C C . VAL A 1 88 ? -6.360 0.720 -1.079 1.00 94.44 88 VAL A C 1
ATOM 635 O O . VAL A 1 88 ? -6.037 0.581 -2.258 1.00 94.44 88 VAL A O 1
ATOM 638 N N . ARG A 1 89 ? -7.510 1.300 -0.717 1.00 94.88 89 ARG A N 1
ATOM 639 C CA . ARG A 1 89 ? -8.513 1.782 -1.669 1.00 94.88 89 ARG A CA 1
ATOM 640 C C . ARG A 1 89 ? -7.980 2.892 -2.567 1.00 94.88 89 ARG A C 1
ATOM 642 O O . ARG A 1 89 ? -8.182 2.838 -3.778 1.00 94.88 89 ARG A O 1
ATOM 649 N N . ILE A 1 90 ? -7.298 3.884 -2.001 1.00 93.31 90 ILE A N 1
ATOM 650 C CA . ILE A 1 90 ? -6.729 5.001 -2.761 1.00 93.31 90 ILE A CA 1
ATOM 651 C C . ILE A 1 90 ? -5.623 4.509 -3.695 1.00 93.31 90 ILE A C 1
ATOM 653 O O . ILE A 1 90 ? -5.571 4.963 -4.837 1.00 93.31 90 ILE A O 1
ATOM 657 N N . VAL A 1 91 ? -4.779 3.564 -3.264 1.00 94.25 91 VAL A N 1
ATOM 658 C CA . VAL A 1 91 ? -3.762 2.982 -4.152 1.00 94.25 91 VAL A CA 1
ATOM 659 C C . VAL A 1 91 ? -4.415 2.202 -5.294 1.00 94.25 91 VAL A C 1
ATOM 661 O O . VAL A 1 91 ? -4.105 2.467 -6.453 1.00 94.25 91 VAL A O 1
ATOM 664 N N . ALA A 1 92 ? -5.341 1.292 -4.986 1.00 95.50 92 ALA A N 1
ATOM 665 C CA . ALA A 1 92 ? -6.044 0.469 -5.971 1.00 95.50 92 ALA A CA 1
ATOM 666 C C . ALA A 1 92 ? -6.757 1.328 -7.028 1.00 95.50 92 ALA A C 1
ATOM 668 O O . ALA A 1 92 ? -6.495 1.213 -8.224 1.00 95.50 92 ALA A O 1
ATOM 669 N N . VAL A 1 93 ? -7.597 2.270 -6.588 1.00 94.69 93 VAL A N 1
ATOM 670 C CA . VAL A 1 93 ? -8.328 3.176 -7.487 1.00 94.69 93 VAL A CA 1
ATOM 671 C C . VAL A 1 93 ? -7.369 4.096 -8.236 1.00 94.69 93 VAL A C 1
ATOM 673 O O . VAL A 1 93 ? -7.512 4.286 -9.443 1.00 94.69 93 VAL A O 1
ATOM 676 N N . GLY A 1 94 ? -6.378 4.652 -7.535 1.00 93.69 94 GLY A N 1
ATOM 677 C CA . GLY A 1 94 ? -5.381 5.543 -8.111 1.00 93.69 94 GLY A CA 1
ATOM 678 C C . GLY A 1 94 ? -4.635 4.880 -9.259 1.00 93.69 94 GLY A C 1
ATOM 679 O O . GLY A 1 94 ? -4.476 5.505 -10.304 1.00 93.69 94 GLY A O 1
ATOM 680 N N . LEU A 1 95 ? -4.255 3.610 -9.106 1.00 94.38 95 LEU A N 1
ATOM 681 C CA . LEU A 1 95 ? -3.518 2.834 -10.105 1.00 94.38 95 LEU A CA 1
ATOM 682 C C . LEU A 1 95 ? -4.406 2.067 -11.095 1.00 94.38 95 LEU A C 1
ATOM 684 O O . LEU A 1 95 ? -3.889 1.613 -12.107 1.00 94.38 95 LEU A O 1
ATOM 688 N N . ALA A 1 96 ? -5.730 2.083 -10.907 1.00 94.50 96 ALA A N 1
ATOM 689 C CA . ALA A 1 96 ? -6.712 1.333 -11.698 1.00 94.50 96 ALA A CA 1
ATOM 690 C C . ALA A 1 96 ? -6.539 -0.194 -11.598 1.00 94.50 96 ALA A C 1
ATOM 692 O O . ALA A 1 96 ? -6.731 -0.918 -12.570 1.00 94.50 96 ALA A O 1
ATOM 693 N N . GLU A 1 97 ? -6.214 -0.666 -10.397 1.00 95.12 97 GLU A N 1
ATOM 694 C CA . GLU A 1 97 ? -5.911 -2.063 -10.103 1.00 95.12 97 GLU A CA 1
ATOM 695 C C . GLU A 1 97 ? -6.922 -2.628 -9.106 1.00 95.12 97 GLU A C 1
ATOM 697 O O . GLU A 1 97 ? -7.231 -2.008 -8.089 1.00 95.12 97 GLU A O 1
ATOM 702 N N . ALA A 1 98 ? -7.456 -3.813 -9.404 1.00 95.06 98 ALA A N 1
ATOM 703 C CA . ALA A 1 98 ? -8.428 -4.493 -8.544 1.00 95.06 98 ALA A CA 1
ATOM 704 C C . ALA A 1 98 ? -7.762 -5.420 -7.516 1.00 95.06 98 ALA A C 1
ATOM 706 O O . ALA A 1 98 ? -8.426 -5.882 -6.591 1.00 95.06 98 ALA A O 1
ATOM 707 N N . GLU A 1 99 ? -6.466 -5.702 -7.665 1.00 96.12 99 GLU A N 1
ATOM 708 C CA . GLU A 1 99 ? -5.698 -6.567 -6.774 1.00 96.12 99 GLU A CA 1
ATOM 709 C C . GLU A 1 99 ? -4.513 -5.798 -6.178 1.00 96.12 99 GLU A C 1
ATOM 711 O O . GLU A 1 99 ? -3.762 -5.128 -6.884 1.00 96.12 99 GLU A O 1
ATOM 716 N N . VAL A 1 100 ? -4.358 -5.878 -4.856 1.00 95.19 100 VAL A N 1
ATOM 717 C CA . VAL A 1 100 ? -3.274 -5.235 -4.108 1.00 95.19 100 VAL A CA 1
ATOM 718 C C . VAL A 1 100 ? -2.566 -6.286 -3.271 1.00 95.19 100 VAL A C 1
ATOM 720 O O . VAL A 1 100 ? -3.204 -7.028 -2.523 1.00 95.19 100 VAL A O 1
ATOM 723 N N . HIS A 1 101 ? -1.241 -6.338 -3.367 1.00 94.44 101 HIS A N 1
ATOM 724 C CA . HIS A 1 101 ? -0.436 -7.326 -2.658 1.00 94.44 101 HIS A CA 1
ATOM 725 C C . HIS A 1 101 ? 0.188 -6.703 -1.413 1.00 94.44 101 HIS A C 1
ATOM 727 O O . HIS A 1 101 ? 0.906 -5.714 -1.506 1.00 94.44 101 HIS A O 1
ATOM 733 N N . LEU A 1 102 ? -0.058 -7.281 -0.242 1.00 94.00 102 LEU A N 1
ATOM 734 C CA . LEU A 1 102 ? 0.547 -6.868 1.020 1.00 94.00 102 LEU A CA 1
ATOM 735 C C . LEU A 1 102 ? 1.650 -7.852 1.403 1.00 94.00 102 LEU A C 1
ATOM 737 O O . LEU A 1 102 ? 1.364 -9.020 1.636 1.00 94.00 102 LEU A O 1
ATOM 741 N N . PHE A 1 103 ? 2.883 -7.378 1.533 1.00 92.25 103 PHE A N 1
ATOM 742 C CA . PHE A 1 103 ? 4.003 -8.145 2.070 1.00 92.25 103 PHE A CA 1
ATOM 743 C C . PHE A 1 103 ? 4.307 -7.659 3.482 1.00 92.25 103 PHE A C 1
ATOM 745 O O . PHE A 1 103 ? 4.770 -6.532 3.675 1.00 92.25 103 PHE A O 1
ATOM 752 N N . ALA A 1 104 ? 4.035 -8.504 4.473 1.00 93.31 104 ALA A N 1
ATOM 753 C CA . ALA A 1 104 ? 4.184 -8.152 5.879 1.00 93.31 104 ALA A CA 1
ATOM 754 C C . ALA A 1 104 ? 4.497 -9.382 6.742 1.00 93.31 104 ALA A C 1
ATOM 756 O O . ALA A 1 104 ? 4.416 -10.528 6.300 1.00 93.31 104 ALA A O 1
ATOM 757 N N . ARG A 1 105 ? 4.870 -9.152 8.006 1.00 94.00 105 ARG A N 1
ATOM 758 C CA . ARG A 1 105 ? 5.020 -10.226 9.012 1.00 94.00 105 ARG A CA 1
ATOM 759 C C . ARG A 1 105 ? 3.718 -10.548 9.747 1.00 94.00 105 ARG A C 1
ATOM 761 O O . ARG A 1 105 ? 3.701 -11.430 10.600 1.00 94.00 105 ARG A O 1
ATOM 768 N N . TRP A 1 106 ? 2.652 -9.825 9.432 1.00 93.81 106 TRP A N 1
ATOM 769 C CA . TRP A 1 106 ? 1.328 -9.958 10.019 1.00 93.81 106 TRP A CA 1
ATOM 770 C C . TRP A 1 106 ? 0.294 -10.214 8.922 1.00 93.81 106 TRP A C 1
ATOM 772 O O . TRP A 1 106 ? 0.526 -9.920 7.751 1.00 93.81 106 TRP A O 1
ATOM 782 N N . ALA A 1 107 ? -0.849 -10.773 9.313 1.00 94.31 107 ALA A N 1
ATOM 783 C CA . ALA A 1 107 ? -1.963 -11.025 8.409 1.00 94.31 107 ALA A CA 1
ATOM 784 C C . ALA A 1 107 ? -3.066 -9.975 8.619 1.00 94.31 107 ALA A C 1
ATOM 786 O O . ALA A 1 107 ? -3.376 -9.655 9.772 1.00 94.31 107 ALA A O 1
ATOM 787 N N . PRO A 1 108 ? -3.678 -9.446 7.545 1.00 94.25 108 PRO A N 1
ATOM 788 C CA . PRO A 1 108 ? -4.801 -8.532 7.676 1.00 94.25 108 PRO A CA 1
ATOM 789 C C . PRO A 1 108 ? -6.005 -9.234 8.322 1.00 94.25 108 PRO A C 1
ATOM 791 O O . PRO A 1 108 ? -6.289 -10.390 7.996 1.00 94.25 108 PRO A O 1
ATOM 794 N N . PRO A 1 109 ? -6.727 -8.562 9.237 1.00 95.25 109 PRO A N 1
ATOM 795 C CA . PRO A 1 109 ? -7.920 -9.131 9.851 1.00 95.25 109 PRO A CA 1
ATOM 796 C C . PRO A 1 109 ? -9.034 -9.306 8.810 1.00 95.25 109 PRO A C 1
ATOM 798 O O . PRO A 1 109 ? -9.132 -8.536 7.855 1.00 95.25 109 PRO A O 1
ATOM 801 N N . ALA A 1 110 ? -9.921 -10.282 9.024 1.00 95.75 110 ALA A N 1
ATOM 802 C CA . ALA A 1 110 ? -11.020 -10.581 8.099 1.00 95.75 110 ALA A CA 1
ATOM 803 C C . ALA A 1 110 ? -11.912 -9.360 7.810 1.00 95.75 110 ALA A C 1
ATOM 805 O O . ALA A 1 110 ? -12.283 -9.145 6.663 1.00 95.75 110 ALA A O 1
ATOM 806 N N . ALA A 1 111 ? -12.164 -8.518 8.819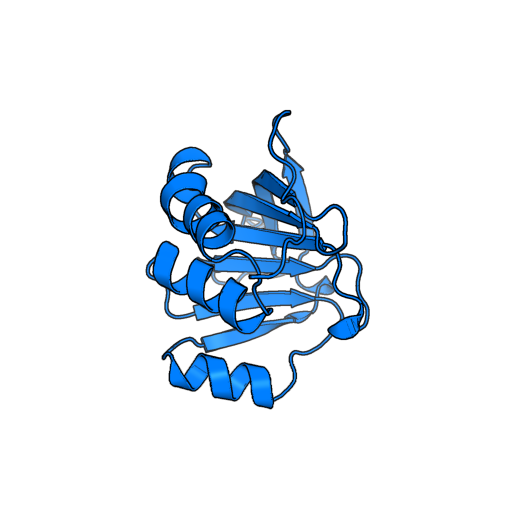 1.00 95.25 111 ALA A N 1
ATOM 807 C CA . ALA A 1 111 ? -12.955 -7.297 8.667 1.00 95.25 111 ALA A CA 1
ATOM 808 C C . ALA A 1 111 ? -12.385 -6.346 7.598 1.00 95.25 111 ALA A C 1
ATOM 810 O O . ALA A 1 111 ? -13.134 -5.867 6.755 1.00 95.25 111 ALA A O 1
ATOM 811 N N . LEU A 1 112 ? -11.061 -6.147 7.575 1.00 94.38 112 LEU A N 1
ATOM 812 C CA . LEU A 1 112 ? -10.389 -5.329 6.561 1.00 94.38 112 LEU A CA 1
ATOM 813 C C . LEU A 1 112 ? -10.522 -5.950 5.162 1.00 94.38 112 LEU A C 1
ATOM 815 O O . LEU A 1 112 ? -10.745 -5.248 4.180 1.00 94.38 112 LEU A O 1
ATOM 819 N N . ILE A 1 113 ? -10.386 -7.275 5.062 1.00 96.69 113 ILE A N 1
ATOM 820 C CA . ILE A 1 113 ? -10.518 -7.993 3.786 1.00 96.69 113 ILE A CA 1
ATOM 821 C C . ILE A 1 113 ? -11.948 -7.872 3.247 1.00 96.69 113 ILE A C 1
ATOM 823 O O . ILE A 1 113 ? -12.140 -7.636 2.055 1.00 96.69 113 ILE A O 1
ATOM 827 N N . ASP A 1 114 ? -12.947 -8.047 4.109 1.00 96.31 114 ASP A N 1
ATOM 828 C CA . ASP A 1 114 ? -14.358 -7.976 3.735 1.00 96.31 114 ASP A CA 1
ATOM 829 C C . ASP A 1 114 ? -14.765 -6.551 3.344 1.00 96.31 114 ASP A C 1
ATOM 831 O O . ASP A 1 114 ? -15.477 -6.371 2.354 1.00 96.31 114 ASP A O 1
ATOM 835 N N . GLU A 1 115 ? -14.254 -5.543 4.054 1.00 96.00 115 GLU A N 1
ATOM 836 C CA . GLU A 1 115 ? -14.430 -4.136 3.698 1.00 96.00 115 GLU A CA 1
ATOM 837 C C . GLU A 1 115 ? -13.872 -3.837 2.297 1.00 96.00 115 GLU A C 1
ATOM 839 O O . GLU A 1 115 ? -14.587 -3.316 1.439 1.00 96.00 115 GLU A O 1
ATOM 844 N N . LEU A 1 116 ? -12.625 -4.236 2.019 1.00 96.62 116 LEU A N 1
ATOM 845 C CA . LEU A 1 116 ? -11.994 -4.037 0.709 1.00 96.62 116 LEU A CA 1
ATOM 846 C C . LEU A 1 116 ? -12.719 -4.783 -0.412 1.00 96.62 116 LEU A C 1
ATOM 848 O O . LEU A 1 116 ? -12.902 -4.237 -1.504 1.00 96.62 116 LEU A O 1
ATOM 852 N N . ARG A 1 117 ? -13.219 -5.990 -0.127 1.00 96.88 117 ARG A N 1
ATOM 853 C CA . ARG A 1 117 ? -14.059 -6.741 -1.065 1.00 96.88 117 ARG A CA 1
ATOM 854 C C . ARG A 1 117 ? -15.346 -5.983 -1.396 1.00 96.88 117 ARG A C 1
ATOM 856 O O . ARG A 1 117 ? -15.783 -6.033 -2.544 1.00 96.88 117 ARG A O 1
ATOM 863 N N . GLY A 1 118 ? -15.921 -5.257 -0.436 1.00 95.25 118 GLY A N 1
ATOM 864 C CA . GLY A 1 118 ? -17.067 -4.367 -0.655 1.00 95.25 118 GLY A CA 1
ATOM 865 C C . GLY A 1 118 ? -16.802 -3.271 -1.695 1.00 95.25 118 GLY A C 1
ATOM 866 O O . GLY A 1 118 ? -17.721 -2.868 -2.405 1.00 95.25 118 GLY A O 1
ATOM 867 N N . TYR A 1 119 ? -15.543 -2.855 -1.853 1.00 94.31 119 TYR A N 1
ATOM 868 C CA . TYR A 1 119 ? -15.096 -1.922 -2.893 1.00 94.31 119 TYR A CA 1
ATOM 869 C C . TYR A 1 119 ? -14.658 -2.606 -4.200 1.00 94.31 119 TYR A C 1
ATOM 871 O O . TYR A 1 119 ? -14.178 -1.932 -5.109 1.00 94.31 119 TYR A O 1
ATOM 879 N N . GLY A 1 120 ? -14.801 -3.931 -4.311 1.00 96.88 120 GLY A N 1
ATOM 880 C CA . GLY A 1 120 ? -14.313 -4.705 -5.455 1.00 96.88 120 GLY A CA 1
ATOM 881 C C . GLY A 1 120 ? -12.791 -4.880 -5.480 1.00 96.88 120 GLY A C 1
ATOM 882 O O . GLY A 1 120 ? -12.243 -5.215 -6.526 1.00 96.88 120 GLY A O 1
ATOM 883 N N . ILE A 1 121 ? -12.113 -4.657 -4.349 1.00 97.56 121 ILE A N 1
ATOM 884 C CA . ILE A 1 121 ? -10.657 -4.747 -4.230 1.00 97.56 121 ILE A CA 1
ATOM 885 C C . ILE A 1 121 ? -10.283 -6.058 -3.540 1.00 97.56 121 ILE A C 1
ATOM 887 O O . ILE A 1 121 ? -10.765 -6.381 -2.452 1.00 97.56 121 ILE A O 1
ATOM 891 N N . ARG A 1 122 ? -9.379 -6.816 -4.156 1.00 97.62 122 ARG A N 1
ATOM 892 C CA . ARG A 1 122 ? -8.793 -8.030 -3.597 1.00 97.62 122 ARG A CA 1
ATOM 893 C C . ARG A 1 122 ? -7.454 -7.707 -2.940 1.00 97.62 122 ARG A C 1
ATOM 895 O O . ARG A 1 122 ? -6.487 -7.380 -3.617 1.00 97.62 122 ARG A O 1
ATOM 902 N N . LEU A 1 123 ? -7.383 -7.849 -1.617 1.00 96.50 123 LEU A N 1
ATOM 903 C CA . LEU A 1 123 ? -6.124 -7.780 -0.873 1.00 96.50 123 LEU A CA 1
ATOM 904 C C . LEU A 1 123 ? -5.516 -9.181 -0.751 1.00 96.50 123 LEU A C 1
ATOM 906 O O . LEU A 1 123 ? -6.113 -10.063 -0.131 1.00 96.50 123 LEU A O 1
ATOM 910 N N . VAL A 1 124 ? -4.330 -9.387 -1.322 1.00 94.75 124 VAL A N 1
ATOM 911 C CA . VAL A 1 124 ? -3.583 -10.649 -1.231 1.00 94.75 124 VAL A CA 1
ATOM 912 C C . VAL A 1 124 ? -2.414 -10.461 -0.274 1.00 94.75 124 VAL A C 1
ATOM 914 O O . VAL A 1 124 ? -1.511 -9.675 -0.542 1.00 94.75 124 VAL A O 1
ATOM 917 N N . ALA A 1 125 ? -2.430 -11.169 0.854 1.00 93.12 125 ALA A N 1
ATOM 918 C CA . ALA A 1 125 ? -1.368 -11.091 1.851 1.00 93.12 125 ALA A CA 1
ATOM 919 C C . ALA A 1 125 ? -0.299 -12.168 1.617 1.00 93.12 125 ALA A C 1
ATOM 921 O O . ALA A 1 125 ? -0.619 -13.344 1.446 1.00 93.12 125 ALA A O 1
ATOM 922 N N . HIS A 1 126 ? 0.960 -11.749 1.671 1.00 91.25 126 HIS A N 1
ATOM 923 C CA . HIS A 1 126 ? 2.168 -12.553 1.515 1.00 91.25 126 HIS A CA 1
ATOM 924 C C . HIS A 1 126 ? 3.045 -12.397 2.752 1.00 91.25 126 HIS A C 1
ATOM 926 O O . HIS A 1 126 ? 2.999 -11.367 3.437 1.00 91.25 126 HIS A O 1
ATOM 932 N N . ASN A 1 127 ? 3.883 -13.396 3.026 1.00 89.50 127 ASN A N 1
ATOM 933 C CA . ASN A 1 127 ? 4.887 -13.240 4.065 1.00 89.50 127 ASN A CA 1
ATOM 934 C C . ASN A 1 127 ? 5.970 -12.285 3.557 1.00 89.50 127 ASN A C 1
ATOM 936 O O . ASN A 1 127 ? 6.398 -12.362 2.408 1.00 89.50 127 ASN A O 1
ATOM 940 N N . LEU A 1 128 ? 6.478 -11.411 4.422 1.00 86.56 128 LEU A N 1
ATOM 941 C CA . LEU A 1 128 ? 7.603 -10.547 4.067 1.00 86.56 128 LEU A CA 1
ATOM 942 C C . LEU A 1 128 ? 8.822 -11.340 3.551 1.00 86.56 128 LEU A C 1
ATOM 944 O O . LEU A 1 128 ? 9.554 -10.840 2.703 1.00 86.56 128 LEU A O 1
ATOM 948 N N . ALA A 1 129 ? 9.028 -12.571 4.031 1.00 84.06 129 ALA A N 1
ATOM 949 C CA . ALA A 1 129 ? 10.095 -13.465 3.575 1.00 84.06 129 ALA A CA 1
ATOM 950 C C . ALA A 1 129 ? 9.977 -13.881 2.094 1.00 84.06 129 ALA A C 1
ATOM 952 O O . ALA A 1 129 ? 10.957 -14.360 1.526 1.00 84.06 129 ALA A O 1
ATOM 953 N N . ASP A 1 130 ? 8.814 -13.680 1.468 1.00 83.38 130 ASP A N 1
ATOM 954 C CA . ASP A 1 130 ? 8.601 -13.943 0.043 1.00 83.38 130 ASP A CA 1
ATOM 955 C C . ASP A 1 130 ? 9.241 -12.852 -0.846 1.00 83.38 130 ASP A C 1
ATOM 957 O O . ASP A 1 130 ? 9.459 -13.066 -2.042 1.00 83.38 130 ASP A O 1
ATOM 961 N N . LEU A 1 131 ? 9.630 -11.705 -0.266 1.00 78.06 131 LEU A N 1
ATOM 962 C CA . LEU A 1 131 ? 10.506 -10.722 -0.909 1.00 78.06 131 LEU A CA 1
ATOM 963 C C . LEU A 1 131 ? 11.965 -11.178 -0.779 1.00 78.06 131 LEU A C 1
ATOM 965 O O . LEU A 1 131 ? 12.571 -11.089 0.288 1.00 78.06 131 LEU A O 1
ATOM 969 N N . GLY A 1 132 ? 12.557 -11.638 -1.879 1.00 67.19 132 GLY A N 1
ATOM 970 C CA . GLY A 1 132 ? 13.933 -12.131 -1.896 1.00 67.19 132 GLY A CA 1
ATOM 971 C C . GLY A 1 132 ? 14.961 -11.028 -1.645 1.00 67.19 132 GLY A C 1
ATOM 972 O O . GLY A 1 132 ? 15.895 -11.208 -0.861 1.00 67.19 132 GLY A O 1
ATOM 973 N N . ARG A 1 133 ? 14.813 -9.870 -2.303 1.00 67.75 133 ARG A N 1
ATOM 974 C CA . ARG A 1 133 ? 15.656 -8.677 -2.085 1.00 67.75 133 ARG A CA 1
ATOM 975 C C . ARG A 1 133 ? 14.838 -7.413 -2.306 1.00 67.75 133 ARG A C 1
ATOM 977 O O . ARG A 1 133 ? 14.098 -7.344 -3.275 1.00 67.75 133 ARG A O 1
ATOM 984 N N . VAL A 1 134 ? 15.018 -6.385 -1.478 1.00 67.06 134 VAL A N 1
ATOM 985 C CA . VAL A 1 134 ? 14.410 -5.064 -1.708 1.00 67.06 134 VAL A CA 1
ATOM 986 C C . VAL A 1 134 ? 15.447 -3.970 -1.505 1.00 67.06 134 VAL A C 1
ATOM 988 O O . VAL A 1 134 ? 16.174 -3.969 -0.515 1.00 67.06 134 VAL A O 1
ATOM 991 N N . ALA A 1 135 ? 15.496 -3.026 -2.438 1.00 63.19 135 ALA A N 1
ATOM 992 C CA . ALA A 1 135 ? 16.234 -1.782 -2.337 1.00 63.19 135 ALA A CA 1
ATOM 993 C C . ALA A 1 135 ? 15.270 -0.602 -2.525 1.00 63.19 135 ALA A C 1
ATOM 995 O O . ALA A 1 135 ? 14.496 -0.545 -3.481 1.00 63.19 135 ALA A O 1
ATOM 996 N N . LEU A 1 136 ? 15.332 0.349 -1.595 1.00 62.88 136 LEU A N 1
ATOM 997 C CA . LEU A 1 136 ? 14.569 1.592 -1.643 1.00 62.88 136 LEU A CA 1
ATOM 998 C C . LEU A 1 136 ? 15.509 2.723 -2.050 1.00 62.88 136 LEU A C 1
ATOM 1000 O O . LEU A 1 136 ? 16.483 3.000 -1.347 1.00 62.88 136 LEU A O 1
ATOM 1004 N N . ILE A 1 137 ? 15.208 3.391 -3.161 1.00 64.81 137 ILE A N 1
ATOM 1005 C CA . ILE A 1 137 ? 15.922 4.591 -3.593 1.00 64.81 137 ILE A CA 1
ATOM 1006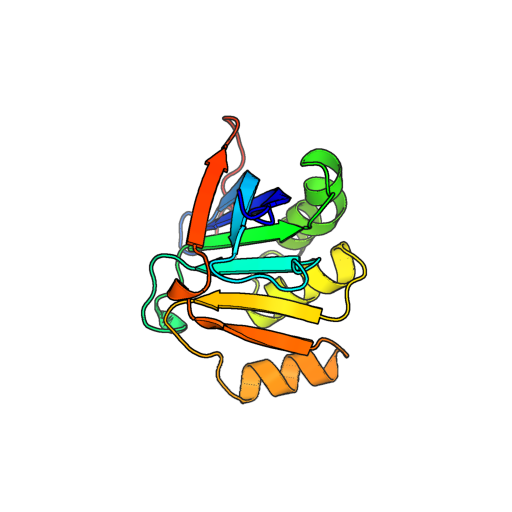 C C . ILE A 1 137 ? 15.003 5.783 -3.328 1.00 64.81 137 ILE A C 1
ATOM 1008 O O . ILE A 1 137 ? 14.030 6.022 -4.041 1.00 64.81 137 ILE A O 1
ATOM 1012 N N . ALA A 1 138 ? 15.297 6.517 -2.255 1.00 56.47 138 ALA A N 1
ATOM 1013 C CA . ALA A 1 138 ? 14.577 7.731 -1.896 1.00 56.47 138 ALA A CA 1
ATOM 1014 C C . ALA A 1 138 ? 15.344 8.958 -2.405 1.00 56.47 138 ALA A C 1
ATOM 1016 O O . ALA A 1 138 ? 16.395 9.309 -1.860 1.00 56.47 138 ALA A O 1
ATOM 1017 N N . GLU A 1 139 ? 14.823 9.634 -3.429 1.00 48.66 139 GLU A N 1
ATOM 1018 C CA . GLU A 1 139 ? 15.322 10.955 -3.811 1.00 48.66 139 GLU A CA 1
ATOM 1019 C C . GLU A 1 139 ? 14.887 11.983 -2.751 1.00 48.66 139 GLU A C 1
ATOM 1021 O O . GLU A 1 139 ? 13.733 12.049 -2.327 1.00 48.66 139 GLU A O 1
ATOM 1026 N N . ARG A 1 140 ? 15.838 12.766 -2.229 1.00 38.66 140 ARG A N 1
ATOM 1027 C CA . ARG A 1 140 ? 15.575 13.716 -1.138 1.00 38.66 140 ARG A CA 1
ATOM 1028 C C . ARG A 1 140 ? 14.782 14.935 -1.632 1.00 38.66 140 ARG A C 1
ATOM 1030 O O . ARG A 1 140 ? 15.371 15.800 -2.272 1.00 38.66 140 ARG A O 1
ATOM 1037 N N . ARG A 1 141 ? 13.540 15.098 -1.157 1.00 38.16 141 ARG A N 1
ATOM 1038 C CA . ARG A 1 141 ? 13.060 16.165 -0.231 1.00 38.16 141 ARG A CA 1
ATOM 1039 C C . ARG A 1 141 ? 11.520 16.334 -0.301 1.00 38.16 141 ARG A C 1
ATOM 1041 O O . ARG A 1 141 ? 10.960 16.335 -1.385 1.00 38.16 141 ARG A O 1
ATOM 1048 N N . PHE A 1 142 ? 10.938 16.657 0.867 1.00 37.66 142 PHE A N 1
ATOM 1049 C CA . PHE A 1 142 ? 9.683 17.402 1.137 1.00 37.66 142 PHE A CA 1
ATOM 1050 C C . PHE A 1 142 ? 8.390 16.670 1.570 1.00 37.66 142 PHE A C 1
ATOM 1052 O O . PHE A 1 142 ? 8.163 15.508 1.272 1.00 37.66 142 PHE A O 1
ATOM 1059 N N . HIS A 1 143 ? 7.608 17.480 2.309 1.00 40.72 143 HIS A N 1
ATOM 1060 C CA . HIS A 1 143 ? 6.264 17.402 2.907 1.00 40.72 143 HIS A CA 1
ATOM 1061 C C . HIS A 1 143 ? 5.994 16.405 4.054 1.00 40.72 143 HIS A C 1
ATOM 1063 O O . HIS A 1 143 ? 5.880 15.196 3.894 1.00 40.72 143 HIS A O 1
ATOM 1069 N N . VAL A 1 144 ? 5.855 16.981 5.255 1.00 40.75 144 VAL A N 1
ATOM 1070 C CA . VAL A 1 144 ? 5.336 16.336 6.469 1.00 40.75 144 VAL A CA 1
ATOM 1071 C C . VAL A 1 144 ? 3.809 16.315 6.360 1.00 40.75 144 VAL A C 1
ATOM 1073 O O . VAL A 1 144 ? 3.210 17.355 6.090 1.00 40.75 144 VAL A O 1
ATOM 1076 N N . TRP A 1 145 ? 3.178 15.167 6.589 1.00 43.03 145 TRP A N 1
ATOM 1077 C CA . TRP A 1 145 ? 1.742 15.070 6.837 1.00 43.03 145 TRP A CA 1
ATOM 1078 C C . TRP A 1 145 ? 1.507 15.654 8.238 1.00 43.03 145 TRP A C 1
ATOM 1080 O O . TRP A 1 145 ? 1.753 15.043 9.278 1.00 43.03 145 TRP A O 1
ATOM 1090 N N . THR A 1 146 ? 1.168 16.941 8.263 1.00 38.75 146 THR A N 1
ATOM 1091 C CA . THR A 1 146 ? 0.899 17.675 9.499 1.00 38.75 146 THR A CA 1
ATOM 1092 C C . THR A 1 146 ? -0.408 17.179 10.102 1.00 38.75 146 THR A C 1
ATOM 1094 O O . THR A 1 146 ? -1.461 17.291 9.476 1.00 38.75 146 THR A O 1
ATOM 1097 N N . GLY A 1 147 ? -0.335 16.636 11.317 1.00 40.34 147 GLY A N 1
ATOM 1098 C CA . GLY A 1 147 ? -1.503 16.240 12.092 1.00 40.34 147 GLY A CA 1
ATOM 1099 C C . GLY A 1 147 ? -2.372 17.423 12.548 1.00 40.34 147 GLY A C 1
ATOM 1100 O O . GLY A 1 147 ? -1.862 18.483 12.895 1.00 40.34 147 GLY A O 1
ATOM 1101 N N . CYS A 1 148 ? -3.678 17.150 12.588 1.00 39.19 148 CYS A N 1
ATOM 1102 C CA . CYS A 1 148 ? -4.729 17.677 13.469 1.00 39.19 148 CYS A CA 1
ATOM 1103 C C . CYS A 1 148 ? -4.956 19.198 13.595 1.00 39.19 148 CYS A C 1
ATOM 1105 O O . CYS A 1 148 ? -4.273 19.887 14.350 1.00 39.19 148 CYS A O 1
ATOM 1107 N N . SER A 1 149 ? -6.108 19.652 13.088 1.00 34.72 149 SER A N 1
ATOM 1108 C CA . SER A 1 149 ? -6.982 20.563 13.841 1.00 34.72 149 SER A CA 1
ATOM 1109 C C . SER A 1 149 ? -8.442 20.137 13.695 1.00 34.72 149 SER A C 1
ATOM 1111 O O . SER A 1 149 ? -8.912 19.926 12.580 1.00 34.72 149 SER A O 1
ATOM 1113 N N . ALA A 1 150 ? -9.129 20.019 14.830 1.00 36.91 150 ALA A N 1
ATOM 1114 C CA . ALA A 1 150 ? -10.567 19.819 14.917 1.00 36.91 150 ALA A CA 1
ATOM 1115 C C . ALA A 1 150 ? -11.327 21.013 14.320 1.00 36.91 150 ALA A C 1
ATOM 1117 O O . ALA A 1 150 ? -10.998 22.162 14.626 1.00 36.91 150 ALA A O 1
ATOM 1118 N N . ALA A 1 151 ? -12.355 20.722 13.528 1.00 33.78 151 ALA A N 1
ATOM 1119 C CA . ALA A 1 151 ? -13.531 21.562 13.350 1.00 33.78 151 ALA A CA 1
ATOM 1120 C C . ALA A 1 151 ? -14.742 20.640 13.194 1.00 33.78 151 ALA A C 1
ATOM 1122 O O . ALA A 1 151 ? -14.628 19.677 12.402 1.00 33.78 151 ALA A O 1
#

Secondary structure (DSSP, 8-state):
-----EEEEEEEEEE-STT-EEEEEEEEEEESSSSPPPSEEEE-SS-SSGGG--EEEEEEET--HHHHIIIIIHHHHHH-S--HHHHHHHHHHHHT-SEEEEEESSPPPHHHHHHHHHTT-EEEEEEGGGEEEEEEE------B-------

Radius of gyration: 14.84 Å; chains: 1; bounding box: 38×39×30 Å

Sequence (151 aa):
MEATEYLIGGGAILEAGARASIRPVTVHAALAREGDLPAVALLDFEASSLEQVRRLVLVGANETAASFDRRVSANLMAAGVCELADVVRIVAVGLAEAEVHLFARWAPPAALIDELRGYGIRLVAHNLADLGRVALIAERRFHVWTGCSAA

pLDDT: mean 79.28, std 17.59, range [33.78, 97.62]

Foldseek 3Di:
DDPFDWQWFWKWKFFDDQFTWTFIWTKIFTFPDDDDDDQKEKEDPDDQELVPDGIIIIGGGPYDNVLCCVLQVVVCLVVQDDDVLRNQVSSCVSSVHQEYEYEENYDDDPVSQVSSVVVSHHYHYDHNVRTVDMDIGGDDDDDTSHDDDDD